Protein AF-A0A6G0Q0M2-F1 (afdb_monomer_lite)

Organism: NCBI:txid53985

InterPro domains:
  IPR036812 NAD(P)-dependent oxidoreductase domain superfamily [SSF51430] (2-35)

Radius of gyration: 16.6 Å; chains: 1; bounding box: 31×40×27 Å

Structure (mmCIF, N/CA/C/O backbone):
data_AF-A0A6G0Q0M2-F1
#
_entry.id   AF-A0A6G0Q0M2-F1
#
loop_
_atom_site.group_PDB
_atom_site.id
_atom_site.type_symbol
_atom_site.label_atom_id
_atom_site.label_alt_id
_atom_site.label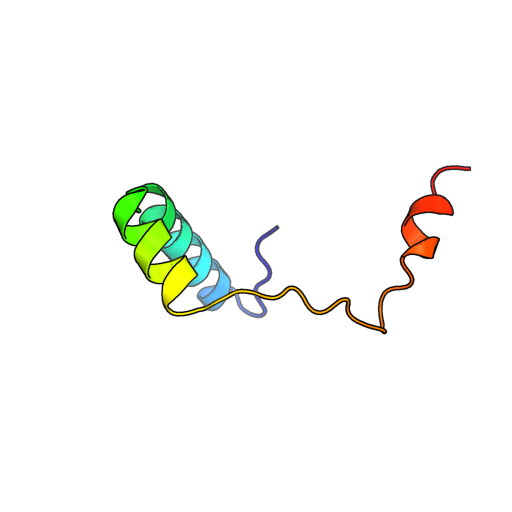_comp_id
_atom_site.label_asym_id
_atom_site.label_entity_id
_atom_site.label_seq_id
_atom_site.pdbx_PDB_ins_code
_atom_site.Cartn_x
_atom_site.Cartn_y
_atom_site.Cartn_z
_atom_site.occupancy
_atom_site.B_iso_or_equiv
_atom_site.auth_seq_id
_atom_site.auth_comp_id
_atom_site.auth_asym_id
_atom_site.auth_atom_id
_atom_site.pdbx_PDB_model_num
ATOM 1 N N . MET A 1 1 ? 7.185 -9.713 1.741 1.00 63.38 1 MET A N 1
ATOM 2 C CA . MET A 1 1 ? 8.388 -9.003 1.252 1.00 63.38 1 MET A CA 1
ATOM 3 C C . MET A 1 1 ? 7.912 -7.824 0.418 1.00 63.38 1 MET A C 1
ATOM 5 O O . MET A 1 1 ? 7.101 -8.043 -0.470 1.00 63.38 1 MET A O 1
ATOM 9 N N . ILE A 1 2 ? 8.313 -6.593 0.743 1.00 78.81 2 ILE A N 1
ATOM 10 C CA . ILE A 1 2 ? 7.900 -5.401 -0.014 1.00 78.81 2 ILE A CA 1
ATOM 11 C C . ILE A 1 2 ? 8.945 -5.149 -1.092 1.00 78.81 2 ILE A C 1
ATOM 13 O O . ILE A 1 2 ? 10.077 -4.789 -0.784 1.00 78.81 2 ILE A O 1
ATOM 17 N N . GLY A 1 3 ? 8.568 -5.384 -2.347 1.00 78.31 3 GLY A N 1
ATOM 18 C CA . GLY A 1 3 ? 9.416 -5.073 -3.489 1.00 78.31 3 GLY A CA 1
ATOM 19 C C . GLY A 1 3 ? 9.382 -3.578 -3.789 1.00 78.31 3 GLY A C 1
ATOM 20 O O . GLY A 1 3 ? 8.309 -2.990 -3.902 1.00 78.31 3 GLY A O 1
ATOM 21 N N . ALA A 1 4 ? 10.551 -2.968 -3.939 1.00 87.94 4 ALA A N 1
ATOM 22 C CA . ALA A 1 4 ? 10.695 -1.595 -4.399 1.00 87.94 4 ALA A CA 1
ATOM 23 C C . ALA A 1 4 ? 11.908 -1.510 -5.327 1.00 87.94 4 ALA A C 1
ATOM 25 O O . ALA A 1 4 ? 12.919 -2.169 -5.089 1.00 87.94 4 ALA A O 1
ATOM 26 N N . LYS A 1 5 ? 11.803 -0.716 -6.396 1.00 86.19 5 LYS A N 1
ATOM 27 C CA . LYS A 1 5 ? 12.922 -0.468 -7.318 1.00 86.19 5 LYS A CA 1
ATOM 28 C C . LYS A 1 5 ? 13.830 0.659 -6.828 1.00 86.19 5 LYS A C 1
ATOM 30 O O . LYS A 1 5 ? 15.000 0.695 -7.185 1.00 86.19 5 LYS A O 1
ATOM 35 N N . THR A 1 6 ? 13.289 1.573 -6.024 1.00 88.25 6 THR A N 1
ATOM 36 C CA . THR A 1 6 ? 13.989 2.738 -5.472 1.00 88.25 6 THR A CA 1
ATOM 37 C C . THR A 1 6 ? 13.667 2.898 -3.982 1.00 88.25 6 THR A C 1
ATOM 39 O O . THR A 1 6 ? 12.601 2.460 -3.537 1.00 88.25 6 THR A O 1
ATOM 42 N N . PRO A 1 7 ? 14.545 3.540 -3.191 1.00 85.94 7 PRO A N 1
ATOM 43 C CA . PRO A 1 7 ? 14.299 3.760 -1.763 1.00 85.94 7 PRO A CA 1
ATOM 44 C C . PRO A 1 7 ? 13.043 4.604 -1.500 1.00 85.94 7 PRO A C 1
ATOM 46 O O . PRO A 1 7 ? 12.270 4.278 -0.607 1.00 85.94 7 PRO A O 1
ATOM 49 N N . ALA A 1 8 ? 12.757 5.608 -2.336 1.00 90.19 8 ALA A N 1
ATOM 50 C CA . ALA A 1 8 ? 11.537 6.412 -2.219 1.00 90.19 8 ALA A CA 1
ATOM 51 C C . ALA A 1 8 ? 10.254 5.572 -2.387 1.00 90.19 8 ALA A C 1
ATOM 53 O O . ALA A 1 8 ? 9.282 5.763 -1.658 1.00 90.19 8 ALA A O 1
ATOM 54 N N . GLN A 1 9 ? 10.261 4.594 -3.302 1.00 88.75 9 GLN A N 1
ATOM 55 C CA . GLN A 1 9 ? 9.137 3.669 -3.463 1.00 88.75 9 GLN A CA 1
ATOM 56 C C . GLN A 1 9 ? 8.977 2.772 -2.229 1.00 88.75 9 GLN A C 1
ATOM 58 O O . GLN A 1 9 ? 7.857 2.461 -1.827 1.00 88.75 9 GLN A O 1
ATOM 63 N N . LEU A 1 10 ? 10.087 2.371 -1.603 1.00 90.69 10 LEU A N 1
ATOM 64 C CA . LEU A 1 10 ? 10.042 1.603 -0.363 1.00 90.69 10 LEU A CA 1
ATOM 65 C C . LEU A 1 10 ? 9.405 2.423 0.765 1.00 90.69 10 LEU A C 1
ATOM 67 O O . LEU A 1 10 ? 8.509 1.920 1.436 1.00 90.69 10 LEU A O 1
ATOM 71 N N . GLU A 1 11 ? 9.798 3.687 0.932 1.00 88.06 11 GLU A N 1
ATOM 72 C CA . GLU A 1 11 ? 9.203 4.592 1.925 1.00 88.06 11 GLU A CA 1
ATOM 73 C C . GLU A 1 11 ? 7.697 4.784 1.711 1.00 88.06 11 GLU A C 1
ATOM 75 O O . GLU A 1 11 ? 6.919 4.761 2.666 1.00 88.06 11 GLU A O 1
ATOM 80 N N . GLN A 1 12 ? 7.262 4.931 0.460 1.00 87.75 12 GLN A N 1
ATOM 81 C CA . GLN A 1 12 ? 5.842 5.023 0.118 1.00 87.75 12 GLN A CA 1
ATOM 82 C C . GLN A 1 12 ? 5.090 3.727 0.443 1.00 87.75 12 GLN A C 1
ATOM 84 O O . GLN A 1 12 ? 4.029 3.775 1.067 1.00 87.75 12 GLN A O 1
ATOM 89 N N . ASN A 1 13 ? 5.652 2.569 0.090 1.00 89.50 13 ASN A N 1
ATOM 90 C CA . ASN A 1 13 ? 5.053 1.272 0.401 1.00 89.50 13 ASN A CA 1
ATOM 91 C C . ASN A 1 13 ? 4.943 1.045 1.919 1.00 89.50 13 ASN A C 1
ATOM 93 O O . ASN A 1 13 ? 3.947 0.496 2.387 1.00 89.50 13 ASN A O 1
ATOM 97 N N . LEU A 1 14 ? 5.936 1.489 2.696 1.00 88.12 14 LEU A N 1
ATOM 98 C CA . LEU A 1 14 ? 5.915 1.405 4.158 1.00 88.12 14 LEU A CA 1
ATOM 99 C C . LEU A 1 14 ? 4.799 2.270 4.759 1.00 88.12 14 LEU A C 1
ATOM 101 O O . LEU A 1 14 ? 4.064 1.789 5.618 1.00 88.12 14 LEU A O 1
ATOM 105 N N . LYS A 1 15 ? 4.601 3.495 4.257 1.00 86.75 15 LYS A N 1
ATOM 106 C CA . LYS A 1 15 ? 3.474 4.354 4.665 1.00 86.75 15 LYS A CA 1
ATOM 107 C C . LYS A 1 15 ? 2.120 3.739 4.298 1.00 86.75 15 LYS A C 1
ATOM 109 O O . LYS A 1 15 ? 1.171 3.830 5.074 1.00 86.75 15 LYS A O 1
ATOM 114 N N . ALA A 1 16 ? 2.027 3.063 3.152 1.00 85.81 16 ALA A N 1
ATOM 115 C CA . ALA A 1 16 ? 0.799 2.391 2.734 1.00 85.81 16 ALA A CA 1
ATOM 116 C C . ALA A 1 16 ? 0.389 1.253 3.690 1.00 85.81 16 ALA A C 1
ATOM 118 O O . ALA A 1 16 ? -0.802 1.058 3.928 1.00 85.81 16 ALA A O 1
ATOM 119 N N . LEU A 1 17 ? 1.342 0.544 4.308 1.00 84.75 17 LEU A N 1
ATOM 120 C CA . LEU A 1 17 ? 1.023 -0.499 5.294 1.00 84.75 17 LEU A CA 1
ATOM 121 C C . LEU A 1 17 ? 0.298 0.041 6.531 1.00 84.75 17 LEU A C 1
ATOM 123 O O . LEU A 1 17 ? -0.533 -0.657 7.111 1.00 84.75 17 LEU A O 1
ATOM 127 N N . GLU A 1 18 ? 0.605 1.264 6.957 1.00 84.19 18 GLU A N 1
ATOM 128 C CA . GLU A 1 18 ? -0.076 1.886 8.096 1.00 84.19 18 GLU A CA 1
ATOM 129 C C . GLU A 1 18 ? -1.535 2.211 7.778 1.00 84.19 18 GLU A C 1
ATOM 131 O O . GLU A 1 18 ? -2.393 2.110 8.655 1.00 84.19 18 GLU A O 1
ATOM 136 N N . ALA A 1 19 ? -1.824 2.558 6.521 1.00 81.19 19 ALA A N 1
ATOM 137 C CA . ALA A 1 19 ? -3.185 2.755 6.044 1.00 81.19 19 ALA A CA 1
ATOM 138 C C . ALA A 1 19 ? -3.948 1.425 5.985 1.00 81.19 19 ALA A C 1
ATOM 140 O O . ALA A 1 19 ? -5.076 1.360 6.464 1.00 81.19 19 ALA A O 1
ATOM 141 N N . VAL A 1 20 ? -3.315 0.347 5.504 1.00 81.25 20 VAL A N 1
ATOM 142 C CA . VAL A 1 20 ? -3.926 -0.996 5.447 1.00 81.25 20 VAL A CA 1
ATOM 143 C C . VAL A 1 20 ? -4.374 -1.479 6.829 1.00 81.25 20 VAL A C 1
ATOM 145 O O . VAL A 1 20 ? -5.446 -2.061 6.954 1.00 81.25 20 VAL A O 1
ATOM 148 N N . LYS A 1 21 ? -3.612 -1.180 7.890 1.00 81.06 21 LYS A N 1
ATOM 149 C CA . LYS A 1 21 ? -3.985 -1.535 9.274 1.00 81.06 21 LYS A CA 1
ATOM 150 C C . LYS A 1 21 ? -5.256 -0.842 9.780 1.00 81.06 21 LYS A C 1
ATOM 152 O O . LYS A 1 21 ? -5.830 -1.301 10.760 1.00 81.06 21 LYS A O 1
ATOM 157 N N . LYS A 1 22 ? -5.664 0.267 9.159 1.00 85.00 22 LYS A N 1
ATOM 158 C CA . LYS A 1 22 ? -6.847 1.057 9.539 1.00 85.00 22 LYS A CA 1
ATOM 159 C C . LYS A 1 22 ? -8.078 0.727 8.692 1.00 85.00 22 LYS A C 1
ATOM 161 O O . LYS A 1 22 ? -9.142 1.280 8.950 1.00 85.00 22 LYS A O 1
ATOM 166 N N . ILE A 1 23 ? -7.939 -0.137 7.685 1.00 84.38 23 ILE A N 1
ATOM 167 C CA . ILE A 1 23 ? -9.055 -0.555 6.837 1.00 84.38 23 ILE A CA 1
ATOM 168 C C . ILE A 1 23 ? -9.983 -1.443 7.669 1.00 84.38 23 ILE A C 1
ATOM 170 O O . ILE A 1 23 ? -9.571 -2.490 8.169 1.00 84.38 23 ILE A O 1
ATOM 174 N N . THR A 1 24 ? -11.234 -1.010 7.819 1.00 86.50 24 THR A N 1
ATOM 175 C CA . THR A 1 24 ? -12.285 -1.795 8.471 1.00 86.50 24 THR A CA 1
ATOM 176 C C . THR A 1 24 ? -12.802 -2.876 7.511 1.00 86.50 24 THR A C 1
ATOM 178 O O . THR A 1 24 ? -12.642 -2.744 6.289 1.00 86.50 24 THR A O 1
ATOM 181 N N . PRO A 1 25 ? -13.392 -3.976 8.013 1.00 82.62 25 PRO A N 1
ATOM 182 C CA . PRO A 1 25 ? -13.874 -5.056 7.152 1.00 82.62 25 PRO A CA 1
ATOM 183 C C . PRO A 1 25 ? -14.918 -4.590 6.125 1.00 82.62 25 PRO A C 1
ATOM 185 O O . PRO A 1 25 ? -14.975 -5.151 5.034 1.00 82.62 25 PRO A O 1
ATOM 188 N N . GLU A 1 26 ? -15.681 -3.539 6.425 1.00 83.44 26 GLU A N 1
ATOM 189 C CA . GLU A 1 26 ? -16.661 -2.937 5.516 1.00 83.44 26 GLU A CA 1
ATOM 190 C C . GLU A 1 26 ? -15.973 -2.292 4.309 1.00 83.44 26 GLU A C 1
ATOM 192 O O . GLU A 1 26 ? -16.294 -2.607 3.167 1.00 83.44 26 GLU A O 1
ATOM 197 N N . VAL A 1 27 ? -14.951 -1.466 4.550 1.00 86.75 27 VAL A N 1
ATOM 198 C CA . VAL A 1 27 ? -14.174 -0.824 3.478 1.00 86.75 27 VAL A CA 1
ATOM 199 C C . VAL A 1 27 ? -13.430 -1.871 2.649 1.00 86.75 27 VAL A C 1
ATOM 201 O O . VAL A 1 27 ? -13.321 -1.750 1.431 1.00 86.75 27 VAL A O 1
ATOM 204 N N . LYS A 1 28 ? -12.946 -2.944 3.284 1.00 84.12 28 LYS A N 1
ATOM 205 C CA . LYS A 1 28 ? -12.340 -4.064 2.558 1.00 84.12 28 LYS A CA 1
ATOM 206 C C . LYS A 1 28 ? -13.346 -4.743 1.622 1.00 84.12 28 LYS A C 1
ATOM 208 O O . LYS A 1 28 ? -12.983 -5.056 0.493 1.00 84.12 28 LYS A O 1
ATOM 213 N N . ALA A 1 29 ? -14.587 -4.943 2.066 1.00 85.75 29 ALA A N 1
ATOM 214 C CA . ALA A 1 29 ? -15.632 -5.544 1.241 1.00 85.75 29 ALA A CA 1
ATOM 215 C C . ALA A 1 29 ? -15.983 -4.672 0.024 1.00 85.75 29 ALA A C 1
ATOM 217 O O . ALA A 1 29 ? -16.165 -5.202 -1.070 1.00 85.75 29 ALA A O 1
ATOM 218 N N . GLU A 1 30 ? -16.015 -3.346 0.182 1.00 87.31 30 GLU A N 1
ATOM 219 C CA . GLU A 1 30 ? -16.208 -2.416 -0.938 1.00 87.31 30 GLU A CA 1
ATOM 220 C C . GLU A 1 30 ? -15.059 -2.490 -1.952 1.00 87.31 30 GLU A C 1
ATOM 222 O O . GLU A 1 30 ? -15.298 -2.542 -3.158 1.00 87.31 30 GLU A O 1
ATOM 227 N N . ILE A 1 31 ? -13.811 -2.553 -1.479 1.00 86.94 31 ILE A N 1
ATOM 228 C CA . ILE A 1 31 ? -12.631 -2.682 -2.347 1.00 86.94 31 ILE A CA 1
ATOM 229 C C . ILE A 1 31 ? -12.668 -4.002 -3.124 1.00 86.94 31 ILE A C 1
ATOM 231 O O . ILE A 1 31 ? -12.473 -3.996 -4.340 1.00 86.94 31 ILE A O 1
ATOM 235 N N . ASP A 1 32 ? -12.948 -5.115 -2.441 1.00 84.44 32 ASP A N 1
ATOM 236 C CA . ASP A 1 32 ? -13.016 -6.448 -3.049 1.00 84.44 32 ASP A CA 1
ATOM 237 C C . ASP A 1 32 ? -14.160 -6.541 -4.087 1.00 84.44 32 ASP A C 1
ATOM 239 O O . ASP A 1 32 ? -14.039 -7.263 -5.079 1.00 84.44 32 ASP A O 1
ATOM 243 N N . ALA A 1 33 ? -15.251 -5.784 -3.898 1.00 87.38 33 ALA A N 1
ATOM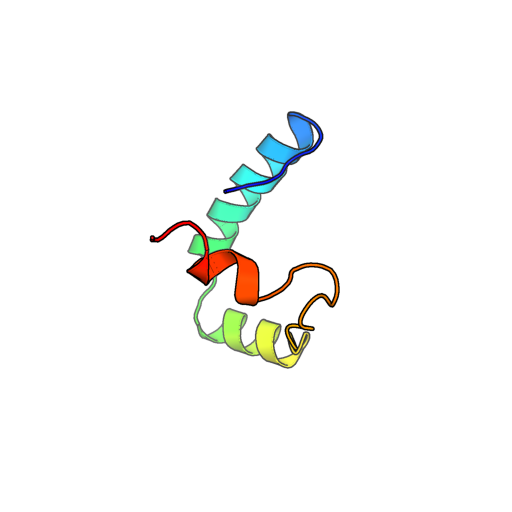 244 C CA . ALA A 1 33 ? -16.356 -5.688 -4.854 1.00 87.38 33 ALA A CA 1
ATOM 245 C C . ALA A 1 33 ? -16.023 -4.812 -6.076 1.00 87.38 33 ALA A C 1
ATOM 247 O O . ALA A 1 33 ? -16.427 -5.137 -7.193 1.00 87.38 33 ALA A O 1
ATOM 248 N N . LEU A 1 34 ? -15.296 -3.708 -5.878 1.00 86.94 34 LEU A N 1
ATOM 249 C CA . LEU A 1 34 ? -14.888 -2.802 -6.958 1.00 86.94 34 LEU A CA 1
ATOM 250 C C . LEU A 1 34 ? -13.780 -3.395 -7.829 1.00 86.94 34 LEU A C 1
ATOM 252 O O . LEU A 1 34 ? -13.770 -3.198 -9.044 1.00 86.94 34 LEU A O 1
ATOM 256 N N . VAL A 1 35 ? -12.834 -4.100 -7.213 1.00 84.50 35 VAL A N 1
ATOM 257 C CA . VAL A 1 35 ? -11.690 -4.704 -7.894 1.00 84.50 35 VAL A CA 1
ATOM 258 C C . VAL A 1 35 ? -11.687 -6.198 -7.585 1.00 84.50 35 VAL A C 1
ATOM 260 O O . VAL A 1 35 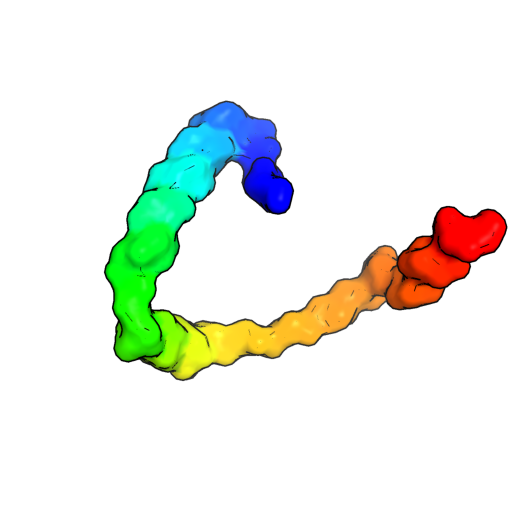? -10.964 -6.636 -6.687 1.00 84.50 35 VAL A O 1
ATOM 263 N N . PRO A 1 36 ? -12.475 -7.002 -8.327 1.00 77.50 36 PRO A N 1
ATOM 264 C CA . PRO A 1 36 ? -12.455 -8.446 -8.172 1.00 77.50 36 PRO A CA 1
ATOM 265 C C . PRO A 1 36 ? -11.073 -8.960 -8.575 1.00 77.50 36 PRO A C 1
ATOM 267 O O . PRO A 1 36 ? -10.732 -9.067 -9.754 1.00 77.50 36 PRO A O 1
ATOM 270 N N . PHE A 1 37 ? -10.241 -9.247 -7.577 1.00 74.25 37 PHE A N 1
ATOM 271 C CA . PHE A 1 37 ? -8.928 -9.824 -7.802 1.00 74.25 37 PHE A CA 1
ATOM 272 C C . PHE A 1 37 ? -9.101 -11.288 -8.205 1.00 74.25 37 PHE A C 1
ATOM 274 O O . PHE A 1 37 ? -9.356 -12.150 -7.365 1.00 74.25 37 PHE A O 1
ATOM 281 N N . VAL A 1 38 ? -8.959 -11.570 -9.500 1.00 78.88 38 VAL A N 1
ATOM 282 C CA . VAL A 1 38 ? -8.817 -12.930 -10.023 1.00 78.88 38 VAL A CA 1
ATOM 283 C C . V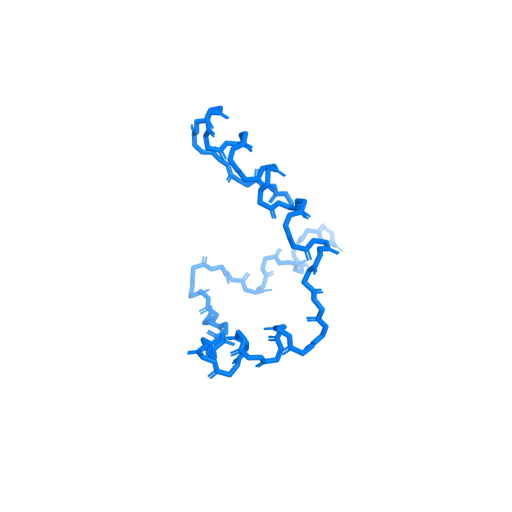AL A 1 38 ? -7.319 -13.176 -10.190 1.00 78.88 38 VAL A C 1
ATOM 285 O O . VAL A 1 38 ? -6.719 -12.619 -11.110 1.00 78.88 38 VAL A O 1
ATOM 288 N N . PRO A 1 39 ? -6.674 -13.954 -9.298 1.00 70.75 39 PRO A N 1
ATOM 289 C CA . PRO A 1 39 ? -5.266 -14.261 -9.453 1.00 70.75 39 PRO A CA 1
ATOM 290 C C . PRO A 1 39 ? -5.078 -15.078 -10.729 1.00 70.75 39 PRO A C 1
ATOM 292 O O . PRO A 1 39 ? -5.430 -16.256 -10.795 1.00 70.75 39 PRO A O 1
ATOM 295 N N . GLU A 1 40 ? -4.508 -14.456 -11.754 1.00 70.94 40 GLU A N 1
ATOM 296 C CA . GLU A 1 40 ? -4.058 -15.181 -12.929 1.00 70.94 40 GLU A CA 1
ATOM 297 C C . GLU A 1 40 ? -2.800 -15.966 -12.559 1.00 70.94 40 GLU A C 1
ATOM 299 O O . GLU A 1 40 ? -1.774 -15.403 -12.166 1.00 70.94 40 GLU A O 1
ATOM 304 N N . LEU A 1 41 ? -2.869 -17.293 -12.688 1.00 67.19 41 LEU A N 1
ATOM 305 C CA . LEU A 1 41 ? -1.683 -18.132 -12.603 1.00 67.19 41 LEU A CA 1
ATOM 306 C C . LEU A 1 41 ? -0.715 -17.696 -13.703 1.00 67.19 41 LEU A C 1
ATOM 308 O O . LEU A 1 41 ? -0.939 -17.933 -14.892 1.00 67.19 41 LEU A O 1
ATOM 312 N N . SER A 1 42 ? 0.380 -17.048 -13.307 1.00 61.62 42 SER A N 1
ATOM 313 C CA . SER A 1 42 ? 1.425 -16.679 -14.248 1.00 61.62 42 SER A CA 1
ATOM 314 C C . SER A 1 42 ? 1.952 -17.955 -14.908 1.00 61.62 42 SER A C 1
ATOM 316 O O . SER A 1 42 ? 2.536 -18.804 -14.236 1.00 61.62 42 SER A O 1
ATOM 318 N N . ARG A 1 43 ? 1.811 -18.081 -16.234 1.00 59.69 43 ARG A N 1
ATOM 319 C CA . ARG A 1 43 ? 2.390 -19.198 -17.014 1.00 59.69 43 ARG A CA 1
ATOM 320 C C . ARG A 1 43 ? 3.907 -19.347 -16.839 1.00 59.69 43 ARG A C 1
ATOM 322 O O . ARG A 1 43 ? 4.476 -20.366 -17.207 1.00 59.69 43 ARG A O 1
ATOM 329 N N . ARG A 1 44 ? 4.562 -18.312 -16.310 1.00 55.81 44 ARG A N 1
ATOM 330 C CA . ARG A 1 44 ? 6.014 -18.203 -16.182 1.00 55.81 44 ARG A CA 1
ATOM 331 C C . ARG A 1 44 ? 6.585 -18.883 -14.938 1.00 55.81 44 ARG A C 1
ATOM 333 O O . ARG A 1 44 ? 7.786 -19.130 -14.917 1.00 55.81 44 ARG A O 1
ATOM 340 N N . TRP A 1 45 ? 5.767 -19.194 -13.931 1.00 45.47 45 TRP A N 1
ATOM 341 C CA . TRP A 1 45 ? 6.243 -19.921 -12.757 1.00 45.47 45 TRP A CA 1
ATOM 342 C C . TRP A 1 45 ? 5.699 -21.345 -12.794 1.00 45.47 45 TRP A C 1
ATOM 344 O O . TRP A 1 45 ? 4.510 -21.543 -12.538 1.00 45.47 45 TRP A O 1
ATOM 354 N N . PRO A 1 46 ? 6.518 -22.351 -13.139 1.00 51.69 46 PRO A N 1
ATOM 355 C CA . PRO A 1 46 ? 6.062 -23.722 -13.055 1.00 51.69 46 PRO A CA 1
ATOM 356 C C . PRO A 1 46 ? 5.743 -24.012 -11.587 1.00 51.69 46 PRO A C 1
ATOM 358 O O . PRO A 1 46 ? 6.612 -23.959 -10.716 1.00 51.69 46 PRO 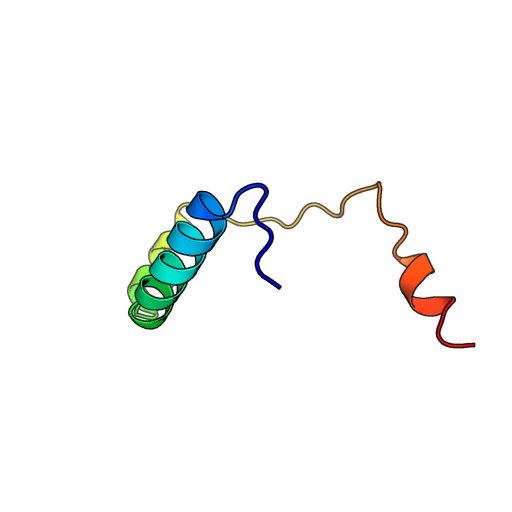A O 1
ATOM 361 N N . SER A 1 47 ? 4.482 -24.329 -11.308 1.00 55.41 47 SER A N 1
ATOM 362 C CA . SER A 1 47 ? 4.021 -24.831 -10.010 1.00 55.41 47 SER A CA 1
ATOM 363 C C . SER A 1 47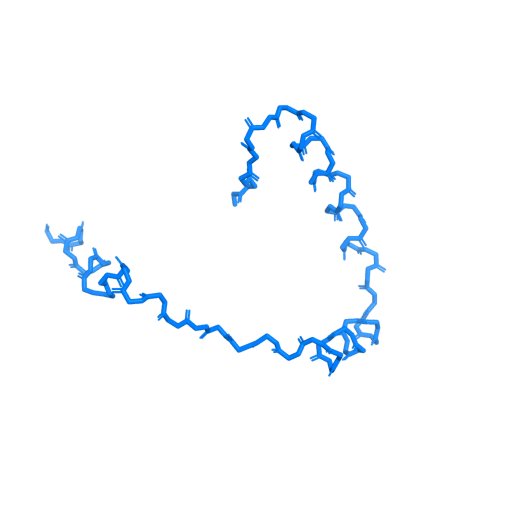 ? 4.780 -26.092 -9.568 1.00 55.41 47 SER A C 1
ATOM 365 O O . SER A 1 47 ? 4.788 -26.422 -8.386 1.00 55.41 47 SER A O 1
ATOM 367 N N . SER A 1 48 ? 5.498 -26.755 -10.484 1.00 52.75 48 SER A N 1
ATOM 368 C CA . SER A 1 48 ? 6.407 -27.867 -10.194 1.00 52.75 48 SER A CA 1
ATOM 369 C C . SER A 1 48 ? 7.743 -27.463 -9.551 1.00 52.75 48 SER A C 1
ATOM 371 O O . SER A 1 48 ? 8.400 -28.322 -8.966 1.00 52.75 48 SER A O 1
ATOM 373 N N . ALA A 1 49 ? 8.147 -26.185 -9.572 1.00 51.50 49 ALA A N 1
ATOM 374 C CA . ALA A 1 49 ? 9.411 -25.752 -8.959 1.00 51.50 49 ALA A CA 1
ATOM 375 C C . ALA A 1 49 ? 9.378 -25.754 -7.420 1.00 51.50 49 ALA A C 1
ATOM 377 O O . ALA A 1 49 ? 10.426 -25.860 -6.788 1.00 51.50 49 ALA A O 1
ATOM 378 N N . TYR A 1 50 ? 8.192 -25.700 -6.804 1.00 51.91 50 TYR A N 1
ATOM 379 C CA . TYR A 1 50 ? 8.067 -25.780 -5.345 1.00 51.91 50 TYR A CA 1
ATOM 380 C C . TYR A 1 50 ? 8.298 -27.194 -4.790 1.00 51.91 50 TYR A C 1
ATOM 382 O O . TYR A 1 50 ? 8.660 -27.331 -3.626 1.00 51.91 50 TYR A O 1
ATOM 390 N N . CYS A 1 51 ? 8.150 -28.247 -5.604 1.00 48.12 51 CYS A N 1
ATOM 391 C CA . CYS A 1 51 ? 8.335 -29.628 -5.144 1.00 48.12 51 CYS A CA 1
ATOM 392 C C . CYS A 1 51 ? 9.763 -30.168 -5.371 1.00 48.12 51 CYS A C 1
ATOM 394 O O . CYS A 1 51 ? 10.090 -31.245 -4.876 1.00 48.12 51 CYS A O 1
ATOM 396 N N . ALA A 1 52 ? 10.613 -29.444 -6.110 1.00 47.62 52 ALA A N 1
ATOM 397 C CA . ALA A 1 52 ? 11.950 -29.911 -6.493 1.00 47.62 52 ALA A CA 1
ATOM 398 C C . ALA A 1 52 ? 13.064 -29.540 -5.497 1.00 47.62 52 ALA A C 1
ATOM 400 O O . ALA A 1 52 ? 14.125 -30.146 -5.541 1.00 47.62 52 ALA A O 1
ATOM 401 N N . CYS A 1 53 ? 12.836 -28.582 -4.592 1.00 48.09 53 CYS A N 1
ATOM 402 C CA . CYS A 1 53 ? 13.827 -28.196 -3.576 1.00 48.09 53 CYS A CA 1
ATOM 403 C C . CYS A 1 53 ? 13.633 -28.917 -2.225 1.00 48.09 53 CYS A C 1
ATOM 405 O O . CYS A 1 53 ? 14.396 -28.688 -1.293 1.00 48.09 53 CYS A O 1
ATOM 407 N N . ALA A 1 54 ? 12.600 -29.760 -2.111 1.00 48.97 54 ALA A N 1
ATOM 408 C CA . ALA A 1 54 ? 12.263 -30.525 -0.907 1.00 48.97 54 ALA A CA 1
ATOM 409 C C . ALA A 1 54 ? 12.691 -32.004 -0.996 1.00 48.97 54 ALA A C 1
ATOM 411 O O . ALA A 1 54 ? 12.127 -32.848 -0.298 1.00 48.97 54 ALA A O 1
ATOM 412 N N . ARG A 1 55 ? 13.645 -32.334 -1.874 1.00 41.38 55 ARG A N 1
ATOM 413 C CA . ARG A 1 55 ? 14.221 -33.675 -1.975 1.00 41.38 55 ARG A CA 1
ATOM 414 C C . ARG A 1 55 ? 15.737 -33.615 -2.019 1.00 41.38 55 ARG A C 1
ATOM 416 O O . ARG A 1 55 ? 16.249 -32.716 -2.719 1.00 41.38 55 ARG A O 1
#

Sequence (55 aa):
MIGAKTPAQLEQNLKALEAVKKITPEVKAEIDALVPFVPELSRRWPSSAYCACAR

Foldseek 3Di:
DDDDPDVVRVVVVVVVVVVVVVQDVVNVVVVCVVDVDDDDDPPPDPPCVVVVVVD

pLDDT: mean 75.14, std 15.09, range [41.38, 90.69]

Secondary structure (DSSP, 8-state):
----SSHHHHHHHHHHHHHHTT--HHHHHHHHHHS-------TTS-GGGGSSS--